Protein AF-A0A6N9UEV7-F1 (afdb_monomer_lite)

Secondary structure (DSSP, 8-state):
-HHHHTS-TT--EEEE-SHHHHTTHHHHHHHH--TTSPPPEEEEHHHHHHHHHHHHTTPPP-TTS-----B-EEETTEEEPPPGGGGGSHHHHHHHTSPBP-

Structure (mmCIF, N/CA/C/O backbone):
data_AF-A0A6N9UEV7-F1
#
_entry.id   AF-A0A6N9UEV7-F1
#
loop_
_atom_site.group_PDB
_atom_site.id
_atom_site.type_symbol
_atom_site.label_atom_i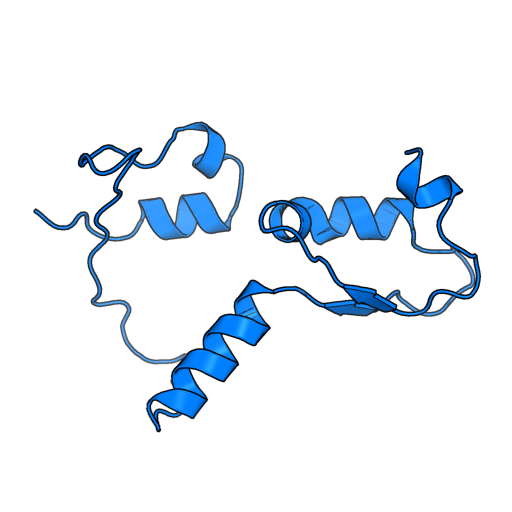d
_atom_site.label_alt_id
_atom_site.label_comp_id
_atom_site.label_asym_id
_atom_site.label_entity_id
_atom_site.label_seq_id
_atom_site.pdbx_PDB_ins_code
_atom_site.Cartn_x
_atom_site.Cartn_y
_atom_site.Cartn_z
_atom_site.occupancy
_atom_site.B_iso_or_equiv
_atom_site.auth_seq_id
_atom_site.auth_comp_id
_atom_site.auth_asym_id
_atom_site.auth_atom_id
_atom_site.pdbx_PDB_model_num
ATOM 1 N N . ALA A 1 1 ? 18.849 2.385 -5.806 1.00 65.75 1 ALA A N 1
ATOM 2 C CA . ALA A 1 1 ? 19.632 2.378 -7.058 1.00 65.75 1 ALA A CA 1
ATOM 3 C C . ALA A 1 1 ? 20.051 0.962 -7.455 1.00 65.75 1 ALA A C 1
ATOM 5 O O . ALA A 1 1 ? 19.640 0.530 -8.518 1.00 65.75 1 ALA A O 1
ATOM 6 N N . ALA A 1 2 ? 20.763 0.207 -6.603 1.00 89.25 2 ALA A N 1
ATOM 7 C CA . ALA A 1 2 ? 21.234 -1.149 -6.940 1.00 89.25 2 ALA A CA 1
ATOM 8 C C . ALA A 1 2 ? 20.130 -2.110 -7.427 1.00 89.25 2 ALA A C 1
ATOM 10 O O . ALA A 1 2 ? 20.295 -2.740 -8.461 1.00 89.25 2 ALA A O 1
ATOM 11 N N . ALA A 1 3 ? 18.979 -2.164 -6.745 1.00 88.31 3 ALA A N 1
ATOM 12 C CA . ALA A 1 3 ? 17.869 -3.031 -7.155 1.00 88.31 3 ALA A CA 1
ATOM 13 C C . ALA A 1 3 ? 17.362 -2.737 -8.580 1.00 88.31 3 ALA A C 1
ATOM 15 O O . ALA A 1 3 ? 17.106 -3.663 -9.338 1.00 88.31 3 ALA A O 1
ATOM 16 N N . ALA A 1 4 ? 17.272 -1.461 -8.964 1.00 91.12 4 ALA A N 1
ATOM 17 C CA . ALA A 1 4 ? 16.845 -1.076 -10.307 1.00 91.12 4 ALA A CA 1
ATOM 18 C C . ALA A 1 4 ? 17.870 -1.485 -11.374 1.00 91.12 4 ALA A C 1
ATOM 20 O O . ALA A 1 4 ? 17.487 -2.018 -12.404 1.00 91.12 4 ALA A O 1
ATOM 21 N N . ALA A 1 5 ? 19.167 -1.316 -11.094 1.00 92.44 5 ALA A N 1
ATOM 22 C CA . ALA A 1 5 ? 20.237 -1.733 -12.003 1.00 92.44 5 ALA A CA 1
ATOM 23 C C . ALA A 1 5 ? 20.317 -3.260 -12.193 1.00 92.44 5 ALA A C 1
ATOM 25 O O . ALA A 1 5 ? 20.819 -3.724 -13.209 1.00 92.44 5 ALA A O 1
ATOM 26 N N . LEU A 1 6 ? 19.839 -4.031 -11.213 1.00 94.50 6 LEU A N 1
ATOM 27 C CA . LEU A 1 6 ? 19.778 -5.494 -11.261 1.00 94.50 6 LEU A CA 1
ATOM 28 C C . LEU A 1 6 ? 18.439 -6.025 -11.792 1.00 94.50 6 LEU A C 1
ATOM 30 O O . LEU A 1 6 ? 18.283 -7.237 -11.923 1.00 94.50 6 LEU A O 1
ATOM 34 N N . THR A 1 7 ? 17.458 -5.155 -12.047 1.00 93.38 7 THR A N 1
ATOM 35 C CA . THR A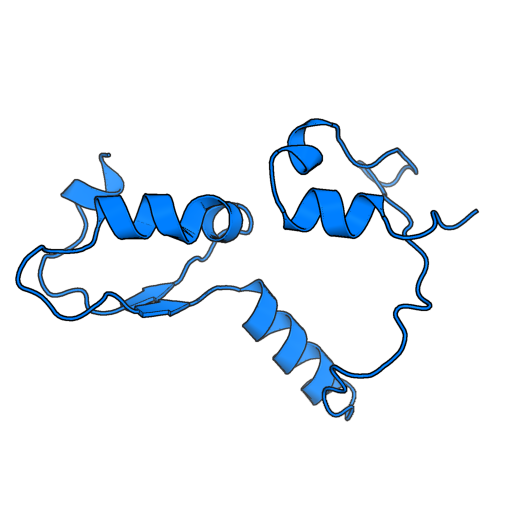 1 7 ? 16.162 -5.577 -12.586 1.00 93.38 7 THR A CA 1
ATOM 36 C C . THR A 1 7 ? 16.320 -5.848 -14.084 1.00 93.38 7 THR A C 1
ATOM 38 O O . THR A 1 7 ? 16.785 -4.951 -14.786 1.00 93.38 7 THR A O 1
ATOM 41 N N . PRO A 1 8 ? 15.957 -7.045 -14.587 1.00 94.19 8 PRO A N 1
ATOM 42 C CA . PRO A 1 8 ? 16.025 -7.339 -16.015 1.00 94.19 8 PRO A CA 1
ATOM 43 C C . PRO A 1 8 ? 15.191 -6.368 -16.858 1.00 94.19 8 PRO A C 1
ATOM 45 O O . PRO A 1 8 ? 14.117 -5.926 -16.447 1.00 94.19 8 PRO A O 1
ATOM 48 N N . ASP A 1 9 ? 15.690 -6.053 -18.051 1.00 91.56 9 ASP A N 1
ATOM 49 C CA . ASP A 1 9 ? 15.121 -5.018 -18.922 1.00 91.56 9 ASP A CA 1
ATOM 50 C C . ASP A 1 9 ? 13.750 -5.387 -19.511 1.00 91.56 9 ASP A C 1
ATOM 52 O O . ASP A 1 9 ? 13.010 -4.508 -19.952 1.00 91.56 9 ASP A O 1
ATOM 56 N N . ASP A 1 10 ? 13.408 -6.675 -19.518 1.00 92.94 10 ASP A N 1
ATOM 57 C CA . ASP A 1 10 ? 12.154 -7.231 -20.026 1.00 92.94 10 ASP A CA 1
ATOM 58 C C . ASP A 1 10 ? 11.055 -7.338 -18.954 1.00 92.94 10 ASP A C 1
ATOM 60 O O . ASP A 1 10 ? 9.944 -7.789 -19.240 1.00 92.94 10 ASP A O 1
ATOM 64 N N . VAL A 1 11 ? 11.320 -6.891 -17.720 1.00 95.06 11 VAL A N 1
ATOM 65 C CA . VAL A 1 11 ? 10.319 -6.872 -16.650 1.00 95.06 11 VAL A CA 1
ATOM 66 C C . VAL A 1 11 ? 9.199 -5.888 -16.983 1.00 95.06 11 VAL A C 1
ATOM 68 O O . VAL A 1 11 ? 9.369 -4.671 -16.983 1.00 95.06 11 VAL A O 1
ATOM 71 N N . THR A 1 12 ? 7.996 -6.422 -17.172 1.00 95.62 12 THR A N 1
ATOM 72 C CA . THR A 1 12 ? 6.773 -5.636 -17.392 1.00 95.62 12 THR A CA 1
ATOM 73 C C . THR A 1 12 ? 5.953 -5.440 -16.117 1.00 95.62 12 THR A C 1
ATOM 75 O O . THR A 1 12 ? 5.003 -4.653 -16.094 1.00 95.62 12 THR A O 1
ATOM 78 N N . THR A 1 13 ? 6.264 -6.170 -15.042 1.00 96.75 13 THR A N 1
ATOM 79 C CA . THR A 1 13 ? 5.464 -6.191 -13.812 1.00 96.75 13 THR A CA 1
ATOM 80 C C . THR A 1 13 ? 6.326 -6.427 -12.577 1.00 96.75 13 THR A C 1
ATOM 82 O O . THR A 1 13 ? 7.170 -7.317 -12.565 1.00 96.75 13 THR A O 1
ATOM 85 N N . VAL A 1 14 ? 6.078 -5.662 -11.512 1.00 95.88 14 VAL A N 1
ATOM 86 C CA . VAL A 1 14 ? 6.764 -5.787 -10.220 1.00 95.88 14 VAL A CA 1
ATOM 87 C C . VAL A 1 14 ? 5.741 -5.909 -9.096 1.00 95.88 14 VAL A C 1
ATOM 89 O O . VAL A 1 14 ? 4.794 -5.127 -9.002 1.00 95.88 14 VAL A O 1
ATOM 92 N N . VAL A 1 15 ? 5.960 -6.877 -8.208 1.00 96.25 15 VAL A N 1
ATOM 93 C CA . VAL A 1 15 ? 5.202 -7.019 -6.961 1.00 96.25 15 VAL A CA 1
ATOM 94 C C . VAL A 1 15 ? 5.930 -6.276 -5.845 1.00 96.25 15 VAL A C 1
ATOM 96 O O . VAL A 1 15 ? 7.094 -6.550 -5.552 1.00 96.25 15 VAL A O 1
ATOM 99 N N . LEU A 1 16 ? 5.238 -5.349 -5.188 1.00 95.94 16 LEU A N 1
ATOM 100 C CA . LEU A 1 16 ? 5.741 -4.596 -4.042 1.00 95.94 16 LEU A CA 1
ATOM 101 C C . LEU A 1 16 ? 5.566 -5.439 -2.769 1.00 95.94 16 LEU A C 1
ATOM 103 O O . LEU A 1 16 ? 4.679 -5.206 -1.958 1.00 95.94 16 LEU A O 1
ATOM 107 N N . GLY A 1 17 ? 6.405 -6.469 -2.621 1.00 92.81 17 GLY A N 1
ATOM 108 C CA . GLY A 1 17 ? 6.269 -7.510 -1.589 1.00 92.81 17 GLY A CA 1
ATOM 109 C C . GLY A 1 17 ? 6.636 -7.111 -0.153 1.00 92.81 17 GLY A C 1
ATOM 110 O O . GLY A 1 17 ? 6.715 -7.975 0.714 1.00 92.81 17 GLY A O 1
ATOM 111 N N . CYS A 1 18 ? 6.886 -5.831 0.116 1.00 93.69 18 CYS A N 1
ATOM 112 C CA . CYS A 1 18 ? 7.154 -5.305 1.452 1.00 93.69 18 CYS A CA 1
ATOM 113 C C . CYS A 1 18 ? 6.210 -4.133 1.710 1.00 93.69 18 CYS A C 1
ATOM 115 O O . CYS A 1 18 ? 6.015 -3.299 0.827 1.00 93.69 18 CYS A O 1
ATOM 117 N N . THR A 1 19 ? 5.686 -4.032 2.932 1.00 90.19 19 THR A N 1
ATOM 118 C CA . THR A 1 19 ? 4.739 -2.979 3.342 1.00 90.19 19 THR A CA 1
ATOM 119 C C . THR A 1 19 ? 5.237 -1.567 3.028 1.00 90.19 19 THR A C 1
ATOM 121 O O . THR A 1 19 ? 4.454 -0.698 2.668 1.00 90.19 19 THR A O 1
ATOM 124 N N . HIS A 1 20 ? 6.551 -1.339 3.100 1.00 92.31 20 HIS A N 1
ATOM 125 C CA . HIS A 1 20 ? 7.155 -0.034 2.828 1.00 92.31 20 HIS A CA 1
ATOM 126 C C . HIS A 1 20 ? 7.277 0.301 1.338 1.00 92.31 20 HIS A C 1
ATOM 128 O O . HIS A 1 20 ? 7.422 1.470 0.994 1.00 92.31 20 HIS A O 1
ATOM 134 N N . TYR A 1 21 ? 7.270 -0.687 0.442 1.00 94.69 21 TYR A N 1
ATOM 135 C CA . TYR A 1 21 ? 7.495 -0.440 -0.985 1.00 94.69 21 TYR A CA 1
ATOM 136 C C . TYR A 1 21 ? 6.314 0.272 -1.640 1.00 94.69 21 TYR A C 1
ATOM 138 O O . TYR A 1 21 ? 6.525 1.081 -2.541 1.00 94.69 21 TYR A O 1
ATOM 146 N N . GLU A 1 22 ? 5.094 0.029 -1.159 1.00 92.81 22 GLU A N 1
ATOM 147 C CA . GLU A 1 22 ? 3.898 0.743 -1.621 1.00 92.81 22 GLU A CA 1
ATOM 148 C C . GLU A 1 22 ? 3.973 2.242 -1.320 1.00 92.81 22 GLU A C 1
ATOM 150 O O . GLU A 1 22 ? 3.672 3.047 -2.197 1.00 92.81 22 GLU A O 1
ATOM 155 N N . LEU A 1 23 ? 4.522 2.617 -0.161 1.00 93.12 23 LEU A N 1
ATOM 156 C CA . LEU A 1 23 ? 4.712 4.016 0.248 1.00 93.12 23 LEU A CA 1
ATOM 157 C C . LEU A 1 23 ? 5.691 4.791 -0.654 1.00 93.12 23 LEU A C 1
ATOM 159 O O . LEU A 1 23 ? 5.776 6.016 -0.603 1.00 93.12 23 LEU A O 1
ATOM 163 N N . VAL A 1 24 ? 6.479 4.077 -1.462 1.00 93.00 24 VAL A N 1
ATOM 164 C CA . VAL A 1 24 ? 7.472 4.647 -2.380 1.00 93.00 24 VAL A CA 1
ATOM 165 C C . VAL A 1 24 ? 7.304 4.124 -3.810 1.00 93.00 24 VAL A C 1
ATOM 167 O O . VAL A 1 24 ? 8.253 4.171 -4.597 1.00 93.00 24 VAL A O 1
ATOM 170 N N . ALA A 1 25 ? 6.106 3.650 -4.173 1.00 94.00 25 ALA A N 1
ATOM 171 C CA . ALA A 1 25 ? 5.831 3.000 -5.456 1.00 94.00 25 ALA A CA 1
ATOM 172 C C . ALA A 1 25 ? 6.259 3.848 -6.666 1.00 94.00 25 ALA A C 1
ATOM 174 O O . ALA A 1 25 ? 6.886 3.336 -7.593 1.00 94.00 25 ALA A O 1
ATOM 175 N N . GLU A 1 26 ? 6.010 5.158 -6.637 1.00 93.44 26 GLU A N 1
ATOM 176 C CA . GLU A 1 26 ? 6.400 6.054 -7.733 1.00 93.44 26 GLU A CA 1
ATOM 177 C C . GLU A 1 26 ? 7.921 6.261 -7.822 1.00 93.44 26 GLU A C 1
ATOM 179 O O . GLU A 1 26 ? 8.467 6.361 -8.919 1.00 93.44 26 GLU A O 1
ATOM 184 N N . ARG A 1 27 ? 8.647 6.215 -6.695 1.00 94.31 27 ARG A N 1
ATOM 185 C CA . ARG A 1 27 ? 10.124 6.231 -6.704 1.00 94.31 27 ARG A CA 1
ATOM 186 C C . ARG A 1 27 ? 10.690 4.934 -7.279 1.00 94.31 27 ARG A C 1
ATOM 188 O O . ARG A 1 27 ? 11.690 4.971 -7.990 1.00 94.31 27 ARG A O 1
ATOM 195 N N . ILE A 1 28 ? 10.058 3.798 -6.979 1.00 95.12 28 ILE A N 1
ATOM 196 C CA . ILE A 1 28 ? 10.417 2.499 -7.563 1.00 95.12 28 ILE A CA 1
ATOM 197 C C . ILE A 1 28 ? 10.155 2.523 -9.070 1.00 95.12 28 ILE A C 1
ATOM 199 O O . ILE A 1 28 ? 11.045 2.181 -9.844 1.00 95.12 28 ILE A O 1
ATOM 203 N N . ARG A 1 29 ? 8.980 3.001 -9.494 1.00 95.38 29 ARG A N 1
ATOM 204 C CA . ARG A 1 29 ? 8.633 3.174 -10.908 1.00 95.38 29 ARG A CA 1
ATOM 205 C C . ARG A 1 29 ? 9.659 4.030 -11.632 1.00 95.38 29 ARG A C 1
ATOM 207 O O . ARG A 1 29 ? 10.174 3.587 -12.645 1.00 95.38 29 ARG A O 1
ATOM 214 N N . ALA A 1 30 ? 9.983 5.210 -11.112 1.00 95.00 30 ALA A N 1
ATOM 215 C CA . ALA A 1 30 ? 10.949 6.107 -11.740 1.00 95.00 30 ALA A CA 1
ATOM 216 C C . ALA A 1 30 ? 12.343 5.475 -11.889 1.00 95.00 30 ALA A C 1
ATOM 218 O O . ALA A 1 30 ? 13.062 5.796 -12.827 1.00 95.00 30 ALA A O 1
ATOM 219 N N . ALA A 1 31 ? 12.722 4.575 -10.979 1.00 94.75 31 ALA A N 1
ATOM 220 C CA . ALA A 1 31 ? 14.009 3.894 -11.038 1.00 94.75 31 ALA A CA 1
ATOM 221 C C . ALA A 1 31 ? 14.026 2.699 -12.008 1.00 94.75 31 ALA A C 1
ATOM 223 O O . ALA A 1 31 ? 15.074 2.413 -12.574 1.00 94.75 31 ALA A O 1
ATOM 224 N N . VAL A 1 32 ? 12.904 1.986 -12.162 1.00 94.50 32 VAL A N 1
ATOM 225 C CA . VAL A 1 32 ? 12.821 0.729 -12.935 1.00 94.50 32 VAL A CA 1
ATOM 226 C C . VAL A 1 32 ? 12.249 0.936 -14.342 1.00 94.50 32 VAL A C 1
ATOM 228 O O . VAL A 1 32 ? 12.573 0.184 -15.257 1.00 94.50 32 VAL A O 1
ATOM 231 N N . GLN A 1 33 ? 11.398 1.946 -14.539 1.00 94.56 33 GLN A N 1
ATOM 232 C CA . GLN A 1 33 ? 10.755 2.225 -15.821 1.00 94.56 33 GLN A 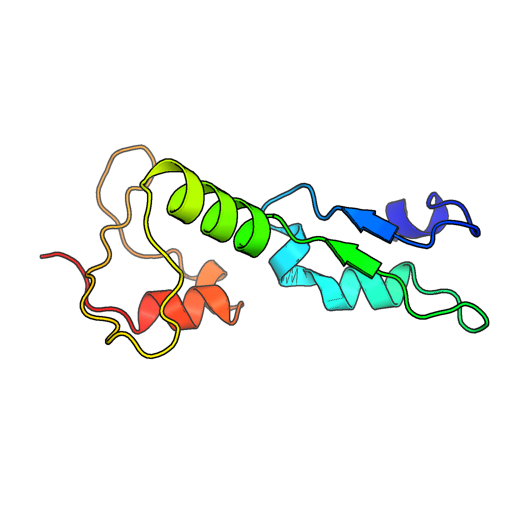CA 1
ATOM 233 C C . GLN A 1 33 ? 11.802 2.468 -16.908 1.00 94.56 33 GLN A C 1
ATOM 235 O O . GLN A 1 33 ? 12.647 3.356 -16.796 1.00 94.56 33 GLN A O 1
ATOM 240 N N . ARG A 1 34 ? 11.689 1.718 -18.005 1.00 91.25 34 ARG A N 1
ATOM 241 C CA . ARG A 1 34 ? 12.485 1.962 -19.207 1.00 91.25 34 ARG A CA 1
ATOM 242 C C . ARG A 1 34 ? 11.808 3.059 -20.042 1.00 91.25 34 ARG A C 1
ATOM 244 O O . ARG A 1 34 ? 10.585 2.988 -20.198 1.00 91.25 34 ARG A O 1
ATOM 251 N N . PRO A 1 35 ? 12.557 4.046 -20.569 1.00 89.12 35 PRO A N 1
ATOM 252 C CA . PRO A 1 35 ? 11.989 5.155 -21.342 1.00 89.12 35 PRO A CA 1
ATOM 253 C C . PRO A 1 35 ? 11.148 4.712 -22.547 1.00 89.12 35 PRO A C 1
ATOM 255 O O . PRO A 1 35 ? 10.088 5.282 -22.783 1.00 89.12 35 PRO A O 1
ATOM 258 N N . ASP A 1 36 ? 11.586 3.660 -23.245 1.00 90.62 36 ASP A N 1
ATOM 259 C CA . ASP A 1 36 ? 10.969 3.191 -24.496 1.00 90.62 36 ASP A CA 1
ATOM 260 C C . ASP A 1 36 ? 10.041 1.975 -24.312 1.00 90.62 36 ASP A C 1
ATOM 262 O O . ASP A 1 36 ? 9.553 1.403 -25.287 1.00 90.62 36 ASP A O 1
ATOM 266 N N . ALA A 1 37 ? 9.793 1.551 -23.068 1.00 90.56 37 ALA A N 1
ATOM 267 C CA . ALA A 1 37 ? 8.921 0.417 -22.769 1.00 90.56 37 ALA A CA 1
ATOM 268 C C . ALA A 1 37 ? 7.518 0.869 -22.331 1.00 90.56 37 ALA A C 1
ATOM 270 O O . ALA A 1 37 ? 7.350 1.982 -21.820 1.00 90.56 37 ALA A O 1
ATOM 271 N N . PRO A 1 38 ? 6.502 -0.011 -22.439 1.00 94.00 38 PRO A N 1
ATOM 272 C CA . PRO A 1 38 ? 5.205 0.214 -21.812 1.00 94.00 38 PRO A CA 1
ATOM 273 C C . PRO A 1 38 ? 5.327 0.554 -20.321 1.00 94.00 38 PRO A C 1
ATOM 275 O O . PRO A 1 38 ? 6.295 0.192 -19.644 1.00 94.00 38 PRO A O 1
ATOM 278 N N . ARG A 1 39 ? 4.312 1.238 -19.781 1.00 94.81 39 ARG A N 1
ATOM 279 C CA . ARG A 1 39 ? 4.283 1.600 -18.360 1.00 94.81 39 ARG A CA 1
ATOM 280 C C . ARG A 1 39 ? 4.331 0.341 -17.489 1.00 94.81 39 ARG A C 1
ATOM 282 O O . ARG A 1 39 ? 3.443 -0.502 -17.575 1.00 94.81 39 ARG A O 1
ATOM 289 N N . LEU A 1 40 ? 5.322 0.274 -16.603 1.00 95.94 40 LEU A N 1
ATOM 290 C CA . LEU A 1 40 ? 5.538 -0.831 -15.673 1.00 95.94 40 LEU A CA 1
ATOM 291 C C . LEU A 1 40 ? 4.285 -1.089 -14.824 1.00 95.94 40 LEU A C 1
ATOM 293 O O . LEU A 1 40 ? 3.728 -0.166 -14.229 1.00 95.94 40 LEU A O 1
ATOM 297 N N . VAL A 1 41 ? 3.831 -2.329 -14.703 1.00 96.88 41 VAL A N 1
ATOM 298 C CA . VAL A 1 41 ? 2.723 -2.639 -13.789 1.00 96.88 41 VAL A CA 1
ATOM 299 C C . VAL A 1 41 ? 3.283 -2.832 -12.382 1.00 96.88 41 VAL A C 1
ATOM 301 O O . VAL A 1 41 ? 4.231 -3.589 -12.190 1.00 96.88 41 VAL A O 1
ATOM 304 N N . LEU A 1 42 ? 2.711 -2.142 -11.392 1.00 96.75 42 LEU A N 1
ATOM 305 C CA . LEU A 1 42 ? 3.066 -2.326 -9.983 1.00 96.75 42 LEU A CA 1
ATOM 306 C C . LEU A 1 42 ? 1.888 -2.952 -9.242 1.00 96.75 42 LEU A C 1
ATOM 308 O O . LEU A 1 42 ? 0.791 -2.392 -9.247 1.00 96.75 42 LEU A O 1
ATOM 312 N N . HIS A 1 43 ? 2.124 -4.086 -8.589 1.00 96.38 43 HIS A N 1
ATOM 313 C CA . HIS A 1 43 ? 1.149 -4.732 -7.717 1.00 96.38 43 HIS A CA 1
ATOM 314 C C . HIS A 1 43 ? 1.503 -4.477 -6.254 1.00 96.38 43 HIS A C 1
ATOM 316 O O . HIS A 1 43 ? 2.484 -5.019 -5.744 1.00 96.38 43 HIS A O 1
ATOM 322 N N . GLY A 1 44 ? 0.694 -3.650 -5.592 1.00 94.81 44 GLY A N 1
ATOM 323 C CA . GLY A 1 44 ? 0.727 -3.463 -4.144 1.00 94.81 44 GLY A CA 1
ATOM 324 C C . GLY A 1 44 ? 0.043 -4.608 -3.395 1.00 94.81 44 GLY A C 1
ATOM 325 O O . GLY A 1 44 ? -0.857 -5.272 -3.917 1.00 94.81 44 GLY A O 1
ATOM 326 N N . SER A 1 45 ? 0.469 -4.836 -2.160 1.00 93.31 45 SER A N 1
ATOM 327 C CA . SER A 1 45 ? -0.115 -5.796 -1.232 1.00 93.31 45 SER A CA 1
ATOM 328 C C . SER A 1 45 ? -1.397 -5.282 -0.565 1.00 93.31 45 SER A C 1
ATOM 330 O O . SER A 1 45 ? -2.323 -6.074 -0.394 1.00 93.31 45 SER A O 1
ATOM 332 N N . ALA A 1 46 ? -1.518 -3.986 -0.249 1.00 91.81 46 ALA A N 1
ATOM 333 C CA . ALA A 1 46 ? -2.623 -3.459 0.559 1.00 91.81 46 ALA A CA 1
ATOM 334 C C . ALA A 1 46 ? -4.000 -3.719 -0.076 1.00 91.81 46 ALA A C 1
ATOM 336 O O . ALA A 1 46 ? -4.874 -4.333 0.541 1.00 91.81 46 ALA A O 1
ATOM 337 N N . GLY A 1 47 ? -4.178 -3.334 -1.345 1.00 90.81 47 GLY A N 1
ATOM 338 C CA . GLY A 1 47 ? -5.426 -3.573 -2.078 1.00 90.81 47 GLY A CA 1
ATOM 339 C C . GLY A 1 47 ? -5.733 -5.063 -2.271 1.00 90.81 47 GLY A C 1
ATOM 340 O O . GLY A 1 47 ? -6.881 -5.489 -2.125 1.00 90.81 47 GLY A O 1
ATOM 341 N N . ALA A 1 48 ? -4.708 -5.877 -2.538 1.00 93.44 48 ALA A N 1
ATOM 342 C CA . ALA A 1 48 ? -4.857 -7.322 -2.696 1.00 93.44 48 ALA A CA 1
ATOM 343 C C . ALA A 1 48 ? -5.307 -7.999 -1.388 1.00 93.44 48 ALA A C 1
ATOM 345 O O . ALA A 1 48 ? -6.221 -8.830 -1.404 1.00 93.44 48 ALA A O 1
ATOM 346 N N . VAL A 1 49 ? -4.709 -7.608 -0.258 1.00 95.00 49 VAL A N 1
ATOM 347 C CA . VAL A 1 49 ? -5.054 -8.097 1.082 1.00 95.00 49 VAL A CA 1
ATOM 348 C C . VAL A 1 49 ? -6.461 -7.655 1.474 1.00 95.00 49 VAL A C 1
ATOM 350 O O . VAL A 1 49 ? -7.249 -8.503 1.890 1.00 95.00 49 VAL A O 1
ATOM 353 N N . ALA A 1 50 ? -6.819 -6.382 1.280 1.00 93.44 50 ALA A N 1
ATOM 354 C CA . ALA A 1 50 ? -8.159 -5.877 1.580 1.00 93.44 50 ALA A CA 1
ATOM 355 C C . ALA A 1 50 ? -9.239 -6.629 0.783 1.00 93.44 50 ALA A C 1
ATOM 357 O O . ALA A 1 50 ? -10.202 -7.144 1.354 1.00 93.44 50 ALA A O 1
ATOM 358 N N . ALA A 1 51 ? -9.041 -6.791 -0.529 1.00 94.12 51 ALA A N 1
ATOM 359 C CA . ALA A 1 51 ? -9.971 -7.530 -1.377 1.00 94.12 51 ALA A CA 1
ATOM 360 C C . ALA A 1 51 ? -10.085 -9.008 -0.959 1.00 94.12 51 ALA A C 1
ATOM 362 O O . ALA A 1 51 ? -11.175 -9.580 -0.973 1.00 94.12 51 ALA A O 1
ATOM 363 N N . GLN A 1 52 ? -8.973 -9.638 -0.569 1.00 96.94 52 GLN A N 1
ATOM 364 C CA . GLN A 1 52 ? -8.975 -11.024 -0.107 1.00 96.94 52 GLN A CA 1
ATOM 365 C C . GLN A 1 52 ? -9.643 -11.193 1.262 1.00 96.94 52 GLN A C 1
ATOM 367 O O . GLN A 1 52 ? -10.334 -12.191 1.469 1.00 96.94 52 GLN A O 1
ATOM 372 N N . ALA A 1 53 ? -9.460 -10.243 2.179 1.00 96.75 53 ALA A N 1
ATOM 373 C CA . ALA A 1 53 ? -10.119 -10.237 3.479 1.00 96.75 53 ALA A CA 1
ATOM 374 C C . ALA A 1 53 ? -11.642 -10.162 3.311 1.00 96.75 53 ALA A C 1
ATOM 376 O O . ALA A 1 53 ? -12.342 -11.041 3.807 1.00 96.75 53 ALA A O 1
ATOM 377 N N . LEU A 1 54 ? -12.132 -9.202 2.516 1.00 96.00 54 LEU A N 1
ATOM 378 C CA . LEU A 1 54 ? -13.557 -9.037 2.202 1.00 96.00 54 LEU A CA 1
ATOM 379 C C . LEU A 1 54 ? -14.169 -10.307 1.595 1.00 96.00 54 LEU A C 1
ATOM 381 O O . LEU A 1 54 ? -15.193 -10.793 2.074 1.00 96.00 54 LEU A O 1
ATOM 385 N N . ARG A 1 55 ? -13.490 -10.916 0.611 1.00 96.94 55 ARG A N 1
ATOM 386 C CA . ARG A 1 55 ? -13.921 -12.196 0.025 1.00 96.94 55 ARG A CA 1
ATOM 387 C C . ARG A 1 55 ? -14.049 -13.308 1.066 1.00 96.94 55 ARG A C 1
ATOM 389 O O . ARG A 1 55 ? -15.022 -14.051 1.030 1.00 96.94 55 ARG A O 1
ATOM 396 N N . ARG A 1 56 ? -13.079 -13.437 1.980 1.00 97.94 56 ARG A N 1
ATOM 397 C CA . ARG A 1 56 ? -13.077 -14.496 3.008 1.00 97.94 56 ARG A CA 1
ATOM 398 C C . ARG A 1 56 ? -14.207 -14.349 4.020 1.00 97.94 56 ARG A C 1
ATOM 400 O O . ARG A 1 56 ? -14.689 -15.363 4.507 1.00 97.94 56 ARG A O 1
ATOM 407 N N . ILE A 1 57 ? -14.625 -13.121 4.315 1.00 97.44 57 ILE A N 1
ATOM 408 C CA . ILE A 1 57 ? -15.737 -12.853 5.236 1.00 97.44 57 ILE A CA 1
ATOM 409 C C . ILE A 1 57 ? -17.097 -12.742 4.525 1.00 97.44 57 ILE A C 1
ATOM 411 O O . ILE A 1 57 ? -18.094 -12.439 5.169 1.00 97.44 57 ILE A O 1
ATOM 415 N N . GLY A 1 58 ? -17.157 -12.968 3.206 1.00 97.12 58 GLY A N 1
ATOM 416 C CA . GLY A 1 58 ? -18.400 -12.898 2.431 1.00 97.12 58 GLY A CA 1
ATOM 417 C C . GLY A 1 58 ? -18.954 -11.481 2.240 1.00 97.12 58 GLY A C 1
ATOM 418 O O . GLY A 1 58 ? -20.134 -11.323 1.937 1.00 97.12 58 GLY A O 1
ATOM 419 N N . VAL A 1 59 ? -18.124 -10.447 2.403 1.00 95.75 59 VAL A N 1
ATOM 420 C CA . VAL A 1 59 ? -18.524 -9.038 2.281 1.00 95.75 59 VAL A CA 1
ATOM 421 C C . VAL A 1 59 ? -18.093 -8.493 0.920 1.00 95.75 59 VAL A C 1
ATOM 423 O O . VAL A 1 59 ? -16.996 -8.777 0.435 1.00 95.75 59 VAL A O 1
ATOM 426 N N . ARG A 1 60 ? -18.955 -7.693 0.283 1.00 93.88 60 ARG A N 1
ATOM 427 C CA . ARG A 1 60 ? -18.595 -6.948 -0.932 1.00 93.88 60 ARG A CA 1
ATOM 428 C C . ARG A 1 60 ? -17.986 -5.591 -0.561 1.00 93.88 60 ARG A C 1
ATOM 430 O O . ARG A 1 60 ? -18.457 -4.989 0.399 1.00 93.88 60 ARG A O 1
ATOM 437 N N . PRO A 1 61 ? -16.976 -5.098 -1.302 1.00 90.31 61 PRO A N 1
ATOM 438 C CA . PRO A 1 61 ? -16.465 -3.749 -1.096 1.00 90.31 61 PRO A CA 1
ATOM 439 C C . PRO A 1 61 ? -17.584 -2.718 -1.249 1.00 90.31 61 PRO A C 1
ATOM 441 O O . PRO A 1 61 ? -18.317 -2.757 -2.237 1.00 90.31 61 PRO A O 1
ATOM 444 N N . ASP A 1 62 ? -17.664 -1.788 -0.303 1.00 90.56 62 ASP A N 1
ATOM 445 C CA . ASP A 1 62 ? -18.519 -0.606 -0.382 1.00 90.56 62 ASP A CA 1
ATOM 446 C C . ASP A 1 62 ? -17.656 0.650 -0.183 1.00 90.56 62 ASP A C 1
ATOM 448 O O . ASP A 1 62 ? -17.408 1.060 0.951 1.00 90.56 62 ASP A O 1
ATOM 452 N N . PRO A 1 63 ? -17.145 1.250 -1.275 1.00 86.00 63 PRO A N 1
ATOM 453 C CA . PRO A 1 63 ? -16.347 2.472 -1.201 1.00 86.00 63 PRO A CA 1
ATOM 454 C C . PRO A 1 63 ? -17.123 3.697 -0.695 1.00 86.00 63 PRO A C 1
ATOM 456 O O . PRO A 1 63 ? -16.497 4.693 -0.347 1.00 86.00 63 PRO A O 1
ATOM 459 N N . GLY A 1 64 ? -18.462 3.652 -0.699 1.00 88.00 64 GLY A N 1
ATOM 460 C CA . GLY A 1 64 ? -19.320 4.742 -0.231 1.00 88.00 64 GLY A CA 1
ATOM 461 C C . GLY A 1 64 ? -19.673 4.653 1.254 1.00 88.00 64 GLY A C 1
ATOM 462 O O . GLY A 1 64 ? -20.315 5.566 1.777 1.00 88.00 64 GLY A O 1
ATOM 463 N N . ALA A 1 65 ? -19.274 3.577 1.936 1.00 86.75 65 ALA A N 1
ATOM 464 C CA . ALA A 1 65 ? -19.568 3.388 3.347 1.00 86.75 65 ALA A CA 1
ATOM 465 C C . ALA A 1 65 ? -18.895 4.471 4.216 1.00 86.75 65 ALA A C 1
ATOM 467 O O . ALA A 1 65 ? -17.737 4.830 3.982 1.00 86.75 65 ALA A O 1
ATOM 468 N N . PRO A 1 66 ? -19.582 4.984 5.254 1.00 82.50 66 PRO A N 1
ATOM 469 C CA . PRO A 1 66 ? -18.990 5.949 6.169 1.00 82.50 66 PRO A CA 1
ATOM 470 C C . PRO A 1 66 ? -17.815 5.329 6.938 1.00 82.50 66 PRO A C 1
ATOM 472 O O . PRO A 1 66 ? -17.903 4.210 7.447 1.00 82.50 66 PRO A O 1
ATOM 475 N N . ALA A 1 67 ? -16.726 6.088 7.076 1.00 78.25 67 ALA A N 1
ATOM 476 C CA . ALA A 1 67 ? -15.546 5.700 7.847 1.00 78.25 67 ALA A CA 1
ATOM 477 C C . ALA A 1 67 ? -15.801 5.835 9.363 1.00 78.25 67 ALA A C 1
ATOM 479 O O . ALA A 1 67 ? -15.255 6.711 10.023 1.00 78.25 67 ALA A O 1
ATOM 480 N N . ALA A 1 68 ? -16.672 4.983 9.910 1.00 82.12 68 ALA A N 1
ATOM 481 C CA . ALA A 1 68 ? -17.109 5.033 11.310 1.00 82.12 68 ALA A CA 1
ATOM 482 C C . ALA A 1 68 ? -16.190 4.273 12.293 1.00 82.12 68 ALA A C 1
ATOM 484 O O . ALA A 1 68 ? -16.510 4.162 13.474 1.00 82.12 68 ALA A O 1
ATOM 485 N N . GLY A 1 69 ? -15.084 3.697 11.811 1.00 83.88 69 GLY A N 1
ATOM 486 C CA . GLY A 1 69 ? -14.149 2.941 12.645 1.00 83.88 69 GLY A CA 1
ATOM 487 C C . GLY A 1 69 ? -13.287 3.840 13.533 1.00 83.88 69 GLY A C 1
ATOM 488 O O . GLY A 1 69 ? -13.012 4.985 13.185 1.00 83.88 69 GLY A O 1
ATOM 489 N N . THR A 1 70 ? -12.826 3.297 14.659 1.00 90.06 70 THR A N 1
ATOM 490 C CA . THR A 1 70 ? -11.791 3.906 15.505 1.00 90.06 70 THR A CA 1
ATOM 491 C C . THR A 1 70 ? -10.436 3.226 15.282 1.00 90.06 70 THR A C 1
ATOM 493 O O . THR A 1 70 ? -10.368 2.116 14.748 1.00 90.06 70 THR A O 1
ATOM 496 N N . LE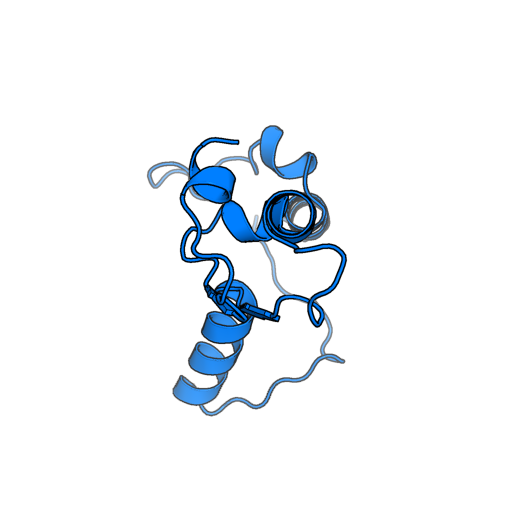U A 1 71 ? -9.344 3.886 15.680 1.00 91.06 71 LEU A N 1
ATOM 497 C CA . LEU A 1 71 ? -7.979 3.364 15.556 1.00 91.06 71 LEU A CA 1
ATOM 498 C C . LEU A 1 71 ? -7.329 3.148 16.931 1.00 91.06 71 LEU A C 1
ATOM 500 O O . LEU A 1 71 ? -7.095 4.107 17.662 1.00 91.06 71 LEU A O 1
ATOM 504 N N . THR A 1 72 ? -6.951 1.906 17.239 1.00 93.56 72 THR A N 1
ATOM 505 C CA . THR A 1 72 ? -6.016 1.575 18.331 1.00 93.56 72 THR A CA 1
ATOM 506 C C . THR A 1 72 ? -4.662 1.209 17.730 1.00 93.56 72 THR A C 1
ATOM 508 O O . THR A 1 72 ? -4.584 0.313 16.888 1.00 93.56 72 THR A O 1
ATOM 511 N N . VAL A 1 73 ? -3.579 1.859 18.164 1.00 94.56 73 VAL A N 1
ATOM 512 C CA . VAL A 1 73 ? -2.214 1.509 17.738 1.00 94.56 73 VAL A CA 1
ATOM 513 C C . VAL A 1 73 ? -1.513 0.756 18.860 1.00 94.56 73 VAL A C 1
ATOM 515 O O . VAL A 1 73 ? -1.350 1.278 19.960 1.00 94.56 73 VAL A O 1
ATOM 518 N N . LEU A 1 74 ? -1.058 -0.462 18.563 1.00 95.19 74 LEU A N 1
ATOM 519 C CA . LEU A 1 74 ? -0.272 -1.281 19.482 1.00 95.19 74 LEU A CA 1
ATOM 520 C C . LEU A 1 74 ? 1.187 -1.352 19.013 1.00 95.19 74 LEU A C 1
ATOM 522 O O . LEU A 1 74 ? 1.481 -1.894 17.948 1.00 95.19 74 LEU A O 1
ATOM 526 N N . LEU A 1 75 ? 2.111 -0.841 19.825 1.00 95.06 75 LEU A N 1
ATOM 527 C CA . LEU A 1 75 ? 3.557 -0.904 19.616 1.00 95.06 75 LEU A CA 1
ATOM 528 C C . LEU A 1 75 ? 4.151 -1.938 20.576 1.00 95.06 75 LEU A C 1
ATOM 530 O O . LEU A 1 75 ? 4.138 -1.758 21.794 1.00 95.06 75 LEU A O 1
ATOM 534 N N . SER A 1 76 ? 4.640 -3.055 20.032 1.00 95.88 76 SER A N 1
ATOM 535 C CA . SER A 1 76 ? 5.147 -4.189 20.825 1.00 95.88 76 SER A CA 1
ATOM 536 C C . SER A 1 76 ? 4.139 -4.695 21.873 1.00 95.88 76 SER A C 1
ATOM 538 O O . SER A 1 76 ? 4.513 -5.060 22.986 1.00 95.88 76 SER A O 1
ATOM 540 N N . GLY A 1 77 ? 2.848 -4.682 21.521 1.00 96.31 77 GLY A N 1
ATOM 541 C CA . GLY A 1 77 ? 1.749 -5.144 22.376 1.00 96.31 77 GLY A CA 1
ATOM 542 C C . GLY A 1 77 ? 1.229 -4.124 23.394 1.00 96.31 77 GLY A C 1
ATOM 543 O O . GLY A 1 77 ? 0.354 -4.470 24.178 1.00 96.31 77 GLY A O 1
ATOM 544 N N . ARG A 1 78 ? 1.736 -2.886 23.398 1.00 96.56 78 ARG A N 1
ATOM 545 C CA . ARG A 1 78 ? 1.247 -1.803 24.265 1.00 96.56 78 ARG A CA 1
ATOM 546 C C . ARG A 1 78 ? 0.608 -0.706 23.437 1.00 96.56 78 ARG A C 1
ATOM 548 O O . ARG A 1 78 ? 1.109 -0.397 22.360 1.00 96.56 78 ARG A O 1
ATOM 555 N N . GLU A 1 79 ? -0.448 -0.098 23.956 1.00 95.94 79 GLU A N 1
ATOM 556 C CA . GLU A 1 79 ? -1.033 1.079 23.325 1.00 95.94 79 GLU A CA 1
ATOM 557 C C . GLU A 1 79 ? -0.014 2.214 23.216 1.00 95.94 79 GLU A C 1
ATOM 559 O O . GLU A 1 79 ? 0.803 2.449 24.111 1.00 95.94 79 GLU A O 1
ATOM 564 N N . GLY A 1 80 ? -0.045 2.895 22.079 1.00 93.81 80 GLY A N 1
ATOM 565 C CA . GLY A 1 80 ? 0.818 4.022 21.783 1.00 93.81 80 GLY A CA 1
ATOM 566 C C . GLY A 1 80 ? 0.209 4.913 20.713 1.00 93.81 80 GLY A C 1
ATOM 567 O O . GLY A 1 80 ? -0.855 4.634 20.168 1.00 93.81 80 GLY A O 1
ATOM 568 N N . ALA A 1 81 ? 0.900 6.003 20.399 1.00 92.62 81 ALA A N 1
ATOM 569 C CA . ALA A 1 81 ? 0.512 6.870 19.296 1.00 92.62 81 ALA A CA 1
ATOM 570 C C . ALA A 1 81 ? 0.983 6.298 17.951 1.00 92.62 81 ALA A C 1
ATOM 572 O O . ALA A 1 81 ? 1.971 5.559 17.881 1.00 92.62 81 ALA A O 1
ATOM 573 N N . LEU A 1 82 ? 0.322 6.710 16.865 1.00 92.56 82 LEU A N 1
ATOM 574 C CA . LEU A 1 82 ? 0.854 6.511 15.520 1.00 92.56 82 LEU A CA 1
ATOM 575 C C . LEU A 1 82 ? 2.245 7.177 15.431 1.00 92.56 82 LEU A C 1
ATOM 577 O O . LEU A 1 82 ? 2.356 8.372 15.719 1.00 92.56 82 LEU A O 1
ATOM 581 N N . PRO A 1 83 ? 3.313 6.450 15.054 1.00 93.00 83 PRO A N 1
ATOM 582 C CA . PRO A 1 83 ? 4.656 7.019 15.023 1.00 93.00 83 PRO A CA 1
ATOM 583 C C . PRO A 1 83 ? 4.757 8.212 14.068 1.00 93.00 83 PRO A C 1
ATOM 585 O O . PRO A 1 83 ? 4.307 8.129 12.926 1.00 93.00 83 PRO A O 1
ATOM 588 N N . ALA A 1 84 ? 5.428 9.288 14.492 1.00 94.06 84 ALA A N 1
ATOM 589 C CA . ALA A 1 84 ? 5.599 10.502 13.686 1.00 94.06 84 ALA A CA 1
ATOM 590 C C . ALA A 1 84 ? 6.109 10.255 12.244 1.00 94.06 84 ALA A C 1
ATOM 592 O O . ALA A 1 84 ? 5.596 10.905 11.332 1.00 94.06 84 ALA A O 1
ATOM 593 N N . PRO A 1 85 ? 7.032 9.300 11.973 1.00 93.69 85 PRO A N 1
ATOM 594 C CA . PRO A 1 85 ? 7.455 8.998 10.603 1.00 93.69 85 PRO A CA 1
ATOM 595 C C . PRO A 1 85 ? 6.332 8.542 9.662 1.00 93.69 85 PRO A C 1
ATOM 597 O O . PRO A 1 85 ? 6.463 8.714 8.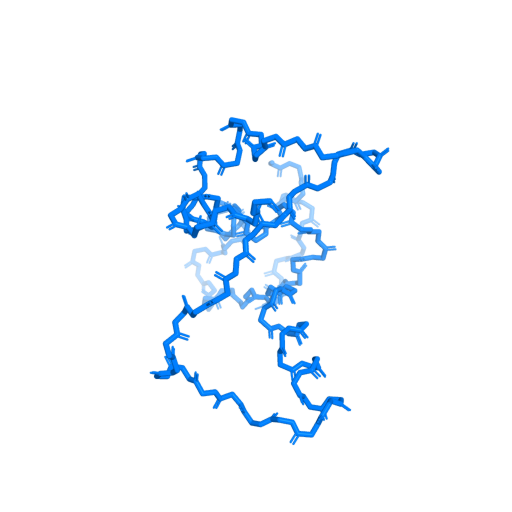454 1.00 93.69 85 PRO A O 1
ATOM 600 N N . ALA A 1 86 ? 5.228 7.987 10.176 1.00 92.69 86 ALA A N 1
ATOM 601 C CA . ALA A 1 86 ? 4.096 7.582 9.344 1.00 92.69 86 ALA A CA 1
ATOM 602 C C . ALA A 1 86 ? 3.447 8.784 8.637 1.00 92.69 86 ALA A C 1
ATOM 604 O O . ALA A 1 86 ? 2.962 8.653 7.518 1.00 92.69 86 ALA A O 1
ATOM 605 N N . LEU A 1 87 ? 3.494 9.972 9.249 1.00 93.88 87 LEU A N 1
ATOM 606 C CA . LEU A 1 87 ? 2.877 11.194 8.720 1.00 93.88 87 LEU A CA 1
ATOM 607 C C . LEU A 1 87 ? 3.578 11.734 7.462 1.00 93.88 87 LEU A C 1
ATOM 609 O O . LEU A 1 87 ? 3.013 12.568 6.748 1.00 93.88 87 LEU A O 1
ATOM 613 N N . ALA A 1 88 ? 4.780 11.232 7.155 1.00 94.25 88 ALA A N 1
ATOM 614 C CA . ALA A 1 88 ? 5.466 11.504 5.895 1.00 94.25 88 ALA A CA 1
ATOM 615 C C . ALA A 1 88 ? 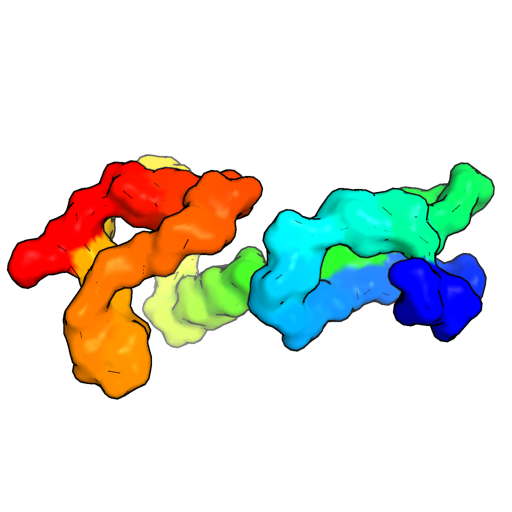4.729 10.914 4.678 1.00 94.25 88 ALA A C 1
ATOM 617 O O . ALA A 1 88 ? 4.975 11.347 3.554 1.00 94.25 88 ALA A O 1
ATOM 618 N N . TYR A 1 89 ? 3.812 9.967 4.897 1.00 92.12 89 TYR A N 1
ATOM 619 C CA . TYR A 1 89 ? 3.072 9.259 3.856 1.00 92.12 89 TYR A CA 1
ATOM 620 C C . TYR A 1 89 ? 1.581 9.599 3.908 1.00 92.12 89 TYR A C 1
ATOM 622 O O . TYR A 1 89 ? 1.031 9.884 4.977 1.00 92.12 89 TYR A O 1
ATOM 630 N N . ASP A 1 90 ? 0.926 9.572 2.750 1.00 90.81 90 ASP A N 1
ATOM 631 C CA . ASP A 1 90 ? -0.498 9.887 2.607 1.00 90.81 90 ASP A CA 1
ATOM 632 C C . ASP A 1 90 ? -1.344 8.952 3.479 1.00 90.81 90 ASP A C 1
ATOM 634 O O . ASP A 1 90 ? -2.224 9.400 4.212 1.00 90.81 90 ASP A O 1
ATOM 638 N N . GLU A 1 91 ? -0.995 7.668 3.494 1.00 90.44 91 GLU A N 1
ATOM 639 C CA . GLU A 1 91 ? -1.647 6.619 4.271 1.00 90.44 91 GLU A CA 1
ATOM 640 C C . GLU A 1 91 ? -1.569 6.886 5.778 1.00 90.44 91 GLU A C 1
ATOM 642 O O . GLU A 1 91 ? -2.557 6.727 6.494 1.00 90.44 91 GLU A O 1
ATOM 647 N N . GLY A 1 92 ? -0.416 7.339 6.278 1.00 92.19 92 GLY A N 1
ATOM 648 C CA . GLY A 1 92 ? -0.267 7.672 7.694 1.00 92.19 92 GLY A CA 1
ATOM 649 C C . GLY A 1 92 ? -1.073 8.908 8.092 1.00 92.19 92 GLY A C 1
ATOM 650 O O . GLY A 1 92 ? -1.619 8.951 9.193 1.00 92.19 92 GLY A O 1
ATOM 651 N N . ARG A 1 93 ? -1.222 9.888 7.190 1.00 92.25 93 ARG A N 1
ATOM 652 C CA . ARG A 1 93 ? -2.098 11.049 7.424 1.00 92.25 93 ARG A CA 1
ATOM 653 C C . ARG A 1 93 ? -3.576 10.667 7.412 1.00 92.25 93 ARG A C 1
ATOM 655 O O . ARG A 1 93 ? -4.323 11.182 8.239 1.00 92.25 93 ARG A O 1
ATOM 662 N N . LEU A 1 94 ? -3.981 9.737 6.543 1.00 89.31 94 LEU A N 1
ATOM 663 C CA . LEU A 1 94 ? -5.337 9.178 6.551 1.00 89.31 94 LEU A CA 1
ATOM 664 C C . LEU A 1 94 ? -5.645 8.500 7.890 1.00 89.31 94 LEU A C 1
ATOM 666 O O . LEU A 1 94 ? -6.689 8.766 8.476 1.00 89.31 94 LEU A O 1
ATOM 670 N N . LEU A 1 95 ? -4.722 7.686 8.409 1.00 89.75 95 LEU A N 1
ATOM 671 C CA . LEU A 1 95 ? -4.884 7.033 9.713 1.00 89.75 95 LEU A CA 1
ATOM 672 C C . LEU A 1 95 ? -4.924 8.031 10.875 1.00 89.75 95 LEU A C 1
ATOM 674 O O . LEU A 1 95 ? -5.686 7.835 11.814 1.00 89.75 95 LEU A O 1
ATOM 678 N N . HIS A 1 96 ? -4.141 9.109 10.817 1.00 88.62 96 HIS A N 1
ATOM 679 C CA . HIS A 1 96 ? -4.143 10.141 11.857 1.00 88.62 96 HIS A CA 1
ATOM 680 C C . HIS A 1 96 ? -5.464 10.924 11.938 1.00 88.62 96 HIS A C 1
ATOM 682 O O . HIS A 1 96 ? -5.816 11.413 13.007 1.00 88.62 96 HIS A O 1
ATOM 688 N N . ALA A 1 97 ? -6.197 11.034 10.827 1.00 86.06 97 ALA A N 1
ATOM 689 C CA . ALA A 1 97 ? -7.505 11.684 10.792 1.00 86.06 97 ALA A CA 1
ATOM 690 C C . ALA A 1 97 ? -8.635 10.818 11.389 1.00 86.06 97 ALA A C 1
ATOM 692 O O . ALA A 1 97 ? -9.721 11.335 11.648 1.00 86.06 97 ALA A O 1
ATOM 693 N N . VAL A 1 98 ? -8.399 9.518 11.604 1.00 85.81 98 VAL A N 1
ATOM 694 C CA . VAL A 1 98 ? -9.365 8.605 12.231 1.00 85.81 98 VAL A CA 1
ATOM 695 C C . VAL A 1 98 ? -9.403 8.845 13.739 1.00 85.81 98 VAL A C 1
ATOM 697 O O . VAL A 1 98 ? -8.371 9.040 14.381 1.00 85.81 98 VAL A O 1
ATOM 700 N N . THR A 1 99 ? -10.599 8.802 14.326 1.00 80.00 99 THR A N 1
ATOM 701 C CA . THR A 1 99 ? -10.777 8.940 15.775 1.00 80.00 99 THR A CA 1
ATOM 702 C C . THR A 1 99 ? -10.026 7.823 16.520 1.00 80.00 99 THR A C 1
ATOM 704 O O . THR A 1 99 ? -10.253 6.644 16.224 1.00 80.00 99 THR A O 1
ATOM 707 N N . PRO A 1 100 ? -9.152 8.145 17.493 1.00 76.94 100 PRO A N 1
ATOM 708 C CA . PRO A 1 100 ? -8.540 7.134 18.347 1.00 76.94 100 PRO A CA 1
ATOM 709 C C . PRO A 1 100 ? -9.608 6.311 19.068 1.00 76.94 100 PRO A C 1
ATOM 711 O O . PRO A 1 100 ? -10.628 6.853 19.499 1.00 76.94 100 PRO A O 1
ATOM 714 N N . ALA A 1 101 ? -9.384 5.008 19.209 1.00 74.50 101 ALA A N 1
ATOM 715 C CA . ALA A 1 101 ? -10.163 4.226 20.159 1.00 74.50 101 ALA A CA 1
ATOM 716 C C . ALA A 1 101 ? -9.762 4.675 21.572 1.00 74.50 101 ALA A C 1
ATOM 718 O O . ALA A 1 101 ? -8.567 4.740 21.865 1.00 74.50 101 ALA A O 1
ATOM 719 N N . GLY A 1 102 ? -10.751 5.077 22.373 1.00 61.06 102 GLY A N 1
ATOM 720 C CA . GLY A 1 102 ? -10.552 5.506 23.760 1.00 61.06 102 GLY A CA 1
ATOM 721 C C . GLY A 1 102 ? -10.328 4.357 24.727 1.00 61.06 102 GLY A C 1
ATOM 722 O O . GLY A 1 102 ? -10.586 3.196 24.335 1.00 61.06 102 GLY A O 1
#

pLDDT: mean 91.74, std 5.95, range [61.06, 97.94]

Organism: NCBI:txid285562

Foldseek 3Di:
DVVLVPDDLPQQEDEQPDPCCVQCVVVVQVSNPDPPDPRRHYHYPPVVVVCVVCVVVVHDDDPPDDPQDADFDADVNHTDDQDPVLVVGPVSVVNVPGHHDD

InterPro domains:
  IPR001920 Asp/Glu racemase [G3DSA:3.40.50.1860] (1-37)
  IPR001920 Asp/Glu racemase [SSF53681] (7-74)

Radius of gyration: 17.43 Å; chains: 1; bounding box: 41×26×49 Å

Sequence (102 aa):
AAAAALTPDDVTTVVLGCTHYELVAERIRAAVQRPDAPRLVLHGSAGAVAAQALRRIGVRPDPGAPAAGTLTVLLSGREGALPAPALAYDEGRLLHAVTPAG